Protein AF-A0A2V9K8D9-F1 (afdb_monomer_lite)

Foldseek 3Di:
DPQPVDLVSQLVVCCVPPVDDSVVSSVVVVVQVVDPDDDDDDDDDDDDDDDDDPVVVVVLVVVCVVVVHDSVVVVCVVVVVVD

Radius of gyration: 19.67 Å; chains: 1; bounding box: 34×28×55 Å

pLDDT: mean 89.38, std 11.03, range [40.16, 98.25]

Structure (mmCIF, N/CA/C/O backbone):
data_AF-A0A2V9K8D9-F1
#
_entry.id   AF-A0A2V9K8D9-F1
#
loop_
_atom_site.group_PDB
_atom_site.id
_atom_site.type_symbol
_atom_site.label_atom_id
_atom_site.label_alt_id
_atom_site.label_comp_id
_atom_site.label_asym_id
_atom_site.label_entity_id
_atom_site.label_seq_id
_atom_site.pdbx_PDB_ins_code
_atom_site.Cartn_x
_atom_site.Cartn_y
_atom_site.Cartn_z
_atom_site.occupancy
_atom_site.B_iso_or_equiv
_atom_site.auth_seq_id
_atom_site.auth_comp_id
_atom_site.auth_asym_id
_atom_site.auth_atom_id
_atom_site.pdbx_PDB_model_num
ATOM 1 N N . MET A 1 1 ? 7.793 4.273 -32.660 1.00 40.16 1 MET A N 1
ATOM 2 C CA . MET A 1 1 ? 7.357 3.336 -31.600 1.00 40.16 1 MET A CA 1
ATOM 3 C C . MET A 1 1 ? 7.768 1.900 -31.954 1.00 40.16 1 MET A C 1
ATOM 5 O O . MET A 1 1 ? 6.907 1.108 -32.292 1.00 40.16 1 MET A O 1
ATOM 9 N N . ALA A 1 2 ? 9.064 1.554 -31.927 1.00 49.59 2 ALA A N 1
ATOM 10 C CA . ALA A 1 2 ? 9.525 0.219 -32.369 1.00 49.59 2 ALA A CA 1
ATOM 11 C C . ALA A 1 2 ? 10.625 -0.420 -31.490 1.00 49.59 2 ALA A C 1
ATOM 13 O O . ALA A 1 2 ? 11.079 -1.517 -31.780 1.00 49.59 2 ALA A O 1
ATOM 14 N N . ARG A 1 3 ? 11.061 0.229 -30.399 1.00 46.69 3 ARG A N 1
ATOM 15 C CA . ARG A 1 3 ? 12.187 -0.261 -29.572 1.00 46.69 3 ARG A CA 1
ATOM 16 C C . ARG A 1 3 ? 11.771 -1.210 -28.428 1.00 46.69 3 ARG A C 1
ATOM 18 O O . ARG A 1 3 ? 12.619 -1.755 -27.744 1.00 46.69 3 ARG A O 1
ATOM 25 N N . LEU A 1 4 ? 10.472 -1.428 -28.201 1.00 52.75 4 LEU A N 1
ATOM 26 C CA . LEU A 1 4 ? 9.975 -2.200 -27.044 1.00 52.75 4 LEU A CA 1
ATOM 27 C C . LEU A 1 4 ? 9.793 -3.707 -27.309 1.00 52.75 4 LEU A C 1
ATOM 29 O O . LEU A 1 4 ? 9.436 -4.445 -26.391 1.00 52.75 4 LEU A O 1
ATOM 33 N N . GLU A 1 5 ? 10.041 -4.192 -28.529 1.00 61.97 5 GLU A N 1
ATOM 34 C CA . GLU A 1 5 ? 9.921 -5.628 -28.831 1.00 61.97 5 GLU A CA 1
ATOM 35 C C . GLU A 1 5 ? 11.157 -6.434 -28.398 1.00 61.97 5 GLU A C 1
ATOM 37 O O . GLU A 1 5 ? 11.055 -7.625 -28.072 1.00 61.97 5 GLU A O 1
ATOM 42 N N . HIS A 1 6 ? 12.316 -5.775 -28.313 1.00 80.44 6 HIS A N 1
ATOM 43 C CA . HIS A 1 6 ? 13.574 -6.403 -27.939 1.00 80.44 6 HIS A CA 1
ATOM 44 C C . HIS A 1 6 ? 13.722 -6.455 -26.410 1.00 80.44 6 HIS A C 1
ATOM 46 O O . HIS A 1 6 ? 13.775 -5.437 -25.721 1.00 80.44 6 HIS A O 1
ATOM 52 N N . LEU A 1 7 ? 13.750 -7.673 -25.860 1.00 81.75 7 LEU A N 1
ATOM 53 C CA . LEU A 1 7 ? 13.793 -7.905 -24.413 1.00 81.75 7 LEU A CA 1
ATOM 54 C C . LEU A 1 7 ? 15.044 -7.295 -23.736 1.00 81.75 7 LEU A C 1
ATOM 56 O O . LEU A 1 7 ? 14.879 -6.742 -22.653 1.00 81.75 7 LEU A O 1
ATOM 60 N N . PRO A 1 8 ? 16.252 -7.341 -24.332 1.00 88.00 8 PRO A N 1
ATOM 61 C CA . PRO A 1 8 ? 17.430 -6.644 -23.804 1.00 88.00 8 PRO A CA 1
ATOM 62 C C . PRO A 1 8 ? 17.249 -5.129 -23.641 1.00 88.00 8 PRO A C 1
ATOM 64 O O . PRO A 1 8 ? 17.508 -4.610 -22.560 1.00 88.00 8 PRO A O 1
ATOM 67 N N . ASP A 1 9 ? 16.714 -4.438 -24.648 1.00 90.56 9 ASP A N 1
ATOM 68 C CA . ASP A 1 9 ? 16.503 -2.983 -24.608 1.00 90.56 9 ASP A CA 1
ATOM 69 C C . ASP A 1 9 ? 15.508 -2.603 -23.500 1.00 90.56 9 ASP A C 1
ATOM 71 O O . ASP A 1 9 ? 15.693 -1.629 -22.769 1.00 90.56 9 ASP A O 1
ATOM 75 N N . ALA A 1 10 ? 14.454 -3.410 -23.333 1.00 90.19 10 ALA A N 1
ATOM 76 C CA . ALA A 1 10 ? 13.493 -3.242 -22.249 1.00 90.19 10 ALA A CA 1
ATOM 77 C C . ALA A 1 10 ? 14.120 -3.507 -20.866 1.00 90.19 10 ALA A C 1
ATOM 79 O O . ALA A 1 10 ? 13.761 -2.839 -19.896 1.00 90.19 10 ALA A O 1
ATOM 80 N N . VAL A 1 11 ? 15.062 -4.456 -20.762 1.00 93.44 11 VAL A N 1
ATOM 81 C CA . VAL A 1 11 ? 15.810 -4.729 -19.523 1.00 93.44 11 VAL A CA 1
ATOM 82 C C . VAL A 1 11 ? 16.692 -3.542 -19.156 1.00 93.44 11 VAL A C 1
ATOM 84 O O . VAL A 1 11 ? 16.623 -3.092 -18.017 1.00 93.44 11 VAL A O 1
ATOM 87 N N . GLU A 1 12 ? 17.477 -3.015 -20.098 1.00 93.56 12 GLU A N 1
ATOM 88 C CA . GLU A 1 12 ? 18.334 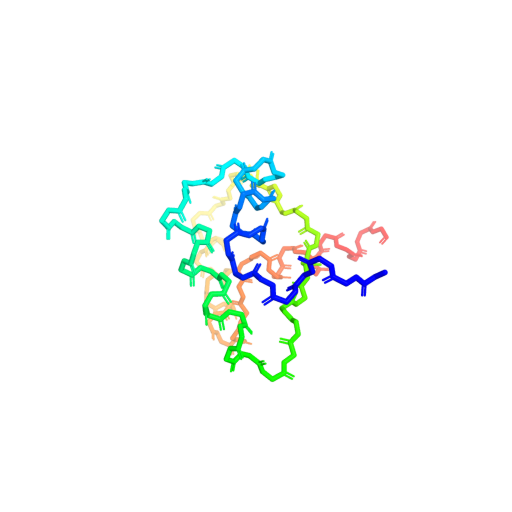-1.846 -19.859 1.00 93.56 12 GLU A CA 1
ATOM 89 C C . GLU A 1 12 ? 17.516 -0.640 -19.399 1.00 93.56 12 GLU A C 1
ATOM 91 O O . GLU A 1 12 ? 17.852 -0.004 -18.399 1.00 93.56 12 GLU A O 1
ATOM 96 N N . ARG A 1 13 ? 16.388 -0.384 -20.069 1.00 92.69 13 ARG A N 1
ATOM 97 C CA . ARG A 1 13 ? 15.470 0.695 -19.699 1.00 92.69 13 ARG A CA 1
ATOM 98 C C . ARG A 1 13 ? 14.921 0.525 -18.282 1.00 92.69 13 ARG A C 1
ATOM 100 O O . ARG A 1 13 ? 14.917 1.471 -17.505 1.00 92.69 13 ARG A O 1
ATOM 107 N N . MET A 1 14 ? 14.496 -0.686 -17.923 1.00 92.75 14 MET A N 1
ATOM 108 C CA . MET A 1 14 ? 13.937 -0.969 -16.600 1.00 92.75 14 MET A CA 1
ATOM 109 C C . MET A 1 14 ? 14.981 -0.857 -15.478 1.00 92.75 14 MET A C 1
ATOM 111 O O . MET A 1 14 ? 14.640 -0.451 -14.371 1.00 92.75 14 MET A O 1
ATOM 115 N N . VAL A 1 15 ? 16.244 -1.195 -15.747 1.00 94.81 15 VAL A N 1
ATOM 116 C CA . VAL A 1 15 ? 17.344 -0.997 -14.788 1.00 94.81 15 VAL A CA 1
ATOM 117 C C . VAL A 1 15 ? 17.569 0.496 -14.528 1.00 94.81 15 VAL A C 1
ATOM 119 O O . VAL A 1 15 ? 17.697 0.889 -13.374 1.00 94.81 15 VAL A O 1
ATOM 122 N N . GLN A 1 16 ? 17.566 1.322 -15.581 1.00 93.56 16 GLN A N 1
ATOM 123 C CA . GLN A 1 16 ? 17.752 2.776 -15.475 1.00 93.56 16 GLN A CA 1
ATOM 124 C C . GLN A 1 16 ? 16.585 3.470 -14.763 1.00 93.56 16 GLN A C 1
ATOM 126 O O . GLN A 1 16 ? 16.807 4.325 -13.911 1.00 93.56 16 GLN A O 1
ATOM 131 N N . ASP A 1 17 ? 15.351 3.097 -15.107 1.00 93.31 17 ASP A N 1
ATOM 132 C CA . ASP A 1 17 ? 14.154 3.821 -14.671 1.00 93.31 17 ASP A CA 1
ATOM 133 C C . ASP A 1 17 ? 13.640 3.358 -13.288 1.00 93.31 17 ASP A C 1
ATOM 135 O O . ASP A 1 17 ? 12.857 4.071 -12.662 1.00 93.31 17 ASP A O 1
ATOM 139 N N . CYS A 1 18 ? 14.010 2.159 -12.812 1.00 87.25 18 CYS A N 1
ATOM 140 C CA . CYS A 1 18 ? 13.379 1.538 -11.633 1.00 87.25 18 CYS A CA 1
ATOM 141 C C . CYS A 1 18 ? 14.341 1.041 -10.541 1.00 87.25 18 CYS A C 1
ATOM 143 O O . CYS A 1 18 ? 13.869 0.395 -9.606 1.00 87.25 18 CYS A O 1
ATOM 145 N N . ASP A 1 19 ? 15.649 1.296 -10.649 1.00 90.00 19 ASP A N 1
ATOM 146 C CA . ASP A 1 19 ? 16.666 0.879 -9.660 1.00 90.00 19 ASP A CA 1
ATOM 147 C C . ASP A 1 19 ? 16.578 -0.619 -9.283 1.00 90.00 19 ASP A C 1
ATOM 149 O O . ASP A 1 19 ? 16.647 -1.036 -8.126 1.00 90.00 19 ASP A O 1
ATOM 153 N N . VAL A 1 20 ? 16.356 -1.468 -10.294 1.00 93.25 20 VAL A N 1
ATOM 154 C CA . VAL A 1 20 ? 16.308 -2.930 -10.151 1.00 93.25 20 VAL A CA 1
ATOM 155 C C . VAL A 1 20 ? 17.507 -3.572 -10.830 1.00 93.25 20 VAL A C 1
ATOM 157 O O . VAL A 1 20 ? 18.000 -3.099 -11.850 1.00 93.25 20 VAL A O 1
ATOM 160 N N . SER A 1 21 ? 17.952 -4.720 -10.320 1.00 96.12 21 SER A N 1
ATOM 161 C CA . SER A 1 21 ? 19.036 -5.463 -10.973 1.00 96.12 21 SER A CA 1
ATOM 162 C C . SER A 1 21 ? 18.621 -5.981 -12.364 1.00 96.12 21 SER A C 1
ATOM 164 O O . SER A 1 21 ? 17.453 -6.341 -12.559 1.00 96.12 21 SER A O 1
ATOM 166 N N . PRO A 1 22 ? 19.563 -6.171 -13.310 1.00 95.44 22 PRO A N 1
ATOM 167 C CA . PRO A 1 22 ? 19.266 -6.742 -14.629 1.00 95.44 22 PRO A CA 1
ATOM 168 C C . PRO A 1 22 ? 18.537 -8.093 -14.560 1.00 95.44 22 PRO A C 1
ATOM 170 O O . PRO A 1 22 ? 17.630 -8.376 -15.344 1.00 95.44 22 PRO A O 1
ATOM 173 N N . ARG A 1 23 ? 18.870 -8.922 -13.560 1.00 95.81 23 ARG A N 1
ATOM 174 C CA . ARG A 1 23 ? 18.201 -10.210 -13.320 1.00 95.81 23 ARG A CA 1
ATOM 175 C C . ARG A 1 23 ? 16.741 -10.031 -12.897 1.00 95.81 23 ARG A C 1
ATOM 177 O O . ARG A 1 23 ? 15.886 -10.803 -13.336 1.00 95.81 23 ARG A O 1
ATOM 184 N N . GLN A 1 24 ? 16.449 -9.048 -12.043 1.00 96.25 24 GLN A N 1
ATOM 185 C CA . GLN A 1 24 ? 15.078 -8.713 -11.644 1.00 96.25 24 GLN A CA 1
ATOM 186 C C . GLN A 1 24 ? 14.295 -8.129 -12.819 1.00 96.25 24 GLN A C 1
ATOM 188 O O . GLN A 1 24 ? 13.191 -8.604 -13.076 1.00 96.25 24 GLN A O 1
ATOM 193 N N . ALA A 1 25 ? 14.886 -7.195 -13.569 1.00 94.75 25 ALA A N 1
ATOM 194 C CA . ALA A 1 25 ? 14.2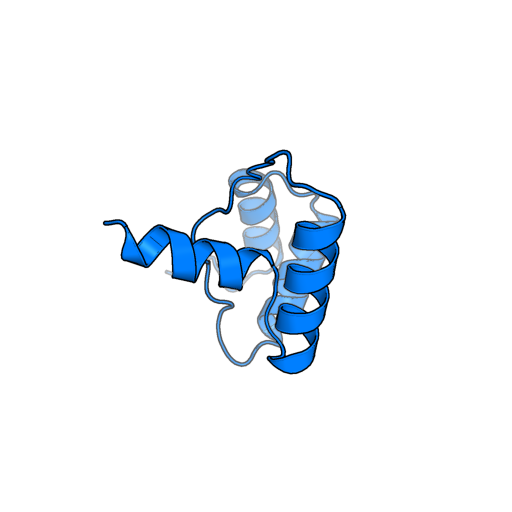81 -6.606 -14.760 1.00 94.75 25 ALA A CA 1
ATOM 195 C C . ALA A 1 25 ? 13.899 -7.679 -15.792 1.00 94.75 25 ALA A C 1
ATOM 197 O O . ALA A 1 25 ? 12.735 -7.790 -16.180 1.00 94.75 25 ALA A O 1
ATOM 198 N N . TYR A 1 26 ? 14.836 -8.565 -16.143 1.00 94.62 26 TYR A N 1
ATOM 199 C CA . TYR A 1 26 ? 14.571 -9.682 -17.054 1.00 94.62 26 TYR A CA 1
ATOM 200 C C . TYR A 1 26 ? 13.446 -10.588 -16.541 1.00 94.62 26 TYR A C 1
ATOM 202 O O . TYR A 1 26 ? 12.543 -10.973 -17.290 1.00 94.62 26 TYR A O 1
ATOM 210 N N . ARG A 1 27 ? 13.464 -10.923 -15.243 1.00 94.56 27 ARG A N 1
ATOM 211 C CA . ARG A 1 27 ? 12.429 -11.758 -14.622 1.00 94.56 27 ARG A CA 1
ATOM 212 C C . ARG A 1 27 ? 11.050 -11.101 -14.697 1.00 94.56 27 ARG A C 1
ATOM 214 O O . ARG A 1 27 ? 10.088 -11.795 -15.025 1.00 94.56 27 ARG A O 1
ATOM 221 N N . TYR A 1 28 ? 10.949 -9.808 -14.401 1.00 92.81 28 TYR A N 1
ATOM 222 C CA . TYR A 1 28 ? 9.685 -9.073 -14.412 1.00 92.81 28 TYR A CA 1
ATOM 223 C C . TYR A 1 28 ? 9.140 -8.890 -15.824 1.00 92.81 28 TYR A C 1
ATOM 225 O O . TYR A 1 28 ? 7.976 -9.204 -16.049 1.00 92.81 28 TYR A O 1
ATOM 233 N N . LEU A 1 29 ? 9.973 -8.521 -16.797 1.00 92.00 29 LEU A N 1
ATOM 234 C CA . LEU A 1 29 ? 9.556 -8.402 -18.199 1.00 92.00 29 LEU A CA 1
ATOM 235 C C . LEU A 1 29 ? 9.104 -9.749 -18.779 1.00 92.00 29 LEU A C 1
ATOM 237 O O . LEU A 1 29 ? 8.081 -9.831 -19.462 1.00 92.00 29 LEU A O 1
ATOM 241 N N . ARG A 1 30 ? 9.803 -10.843 -18.443 1.00 92.12 30 ARG A N 1
ATOM 242 C CA . ARG A 1 30 ? 9.388 -12.200 -18.830 1.00 92.12 30 ARG A CA 1
ATOM 243 C C . ARG A 1 30 ? 8.055 -12.604 -18.197 1.00 92.12 30 ARG A C 1
ATOM 245 O O . ARG A 1 30 ? 7.277 -13.310 -18.834 1.00 92.12 30 ARG A O 1
ATOM 252 N N . HIS A 1 31 ? 7.792 -12.187 -16.959 1.00 91.19 31 HIS A N 1
ATOM 253 C CA . HIS A 1 31 ? 6.508 -12.427 -16.303 1.00 91.19 31 HIS A CA 1
ATOM 254 C C . HIS A 1 31 ? 5.395 -11.569 -16.918 1.00 91.19 31 HIS A C 1
ATOM 256 O O . HIS A 1 31 ? 4.311 -12.082 -17.178 1.00 91.19 31 HIS A O 1
ATOM 262 N N . ALA A 1 32 ? 5.668 -10.294 -17.200 1.00 89.75 32 ALA A N 1
ATOM 263 C CA . ALA A 1 32 ? 4.716 -9.357 -17.789 1.00 89.75 32 ALA A CA 1
ATOM 264 C C . ALA A 1 32 ? 4.201 -9.836 -19.154 1.00 89.75 32 ALA A C 1
ATOM 266 O O . ALA A 1 32 ? 3.004 -9.769 -19.403 1.00 89.75 32 ALA A O 1
ATOM 267 N N . ARG A 1 33 ? 5.065 -10.440 -19.986 1.00 88.25 33 ARG A N 1
ATOM 268 C CA . ARG A 1 33 ? 4.671 -11.065 -21.267 1.00 88.25 33 ARG A CA 1
ATOM 269 C C . ARG A 1 33 ? 3.623 -12.178 -21.140 1.00 88.25 33 ARG A C 1
ATOM 271 O O . ARG A 1 33 ? 2.977 -12.509 -22.124 1.00 88.25 33 ARG A O 1
ATOM 278 N N . ARG A 1 34 ? 3.478 -12.790 -19.961 1.00 89.81 34 ARG A N 1
ATOM 279 C CA . ARG A 1 34 ? 2.490 -13.855 -19.700 1.00 89.81 34 ARG A CA 1
ATOM 280 C C . ARG A 1 34 ? 1.171 -13.315 -19.156 1.00 89.81 34 ARG A C 1
ATOM 282 O O . ARG A 1 34 ? 0.217 -14.077 -19.014 1.00 89.81 34 ARG A O 1
ATOM 289 N N . LEU A 1 35 ? 1.121 -12.034 -18.798 1.00 88.50 35 LEU A N 1
ATOM 290 C CA . LEU A 1 35 ? -0.089 -11.411 -18.291 1.00 88.50 35 LEU A CA 1
ATOM 291 C C . LEU A 1 35 ? -1.017 -11.080 -19.457 1.00 88.50 35 LEU A C 1
ATOM 293 O O . LEU A 1 35 ? -0.582 -10.599 -20.498 1.00 88.50 35 LEU A O 1
ATOM 297 N N . LYS A 1 36 ? -2.316 -11.317 -19.263 1.00 88.25 36 LYS A N 1
ATOM 298 C CA . LYS A 1 36 ? -3.348 -10.979 -20.255 1.00 88.25 36 LYS A CA 1
ATOM 299 C C . LYS A 1 36 ? -3.547 -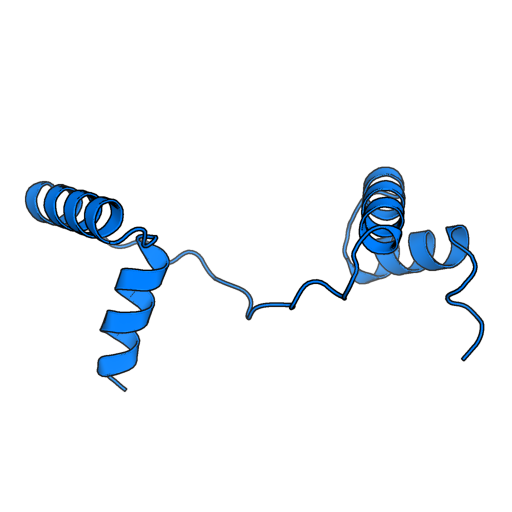9.465 -20.407 1.00 88.25 36 LYS A C 1
ATOM 301 O O . LYS A 1 36 ? -4.113 -9.026 -21.398 1.00 88.25 36 LYS A O 1
ATOM 306 N N . ALA A 1 37 ? -3.114 -8.691 -19.413 1.00 86.12 37 ALA A N 1
ATOM 307 C CA . ALA A 1 37 ? -3.211 -7.240 -19.368 1.00 86.12 37 ALA A CA 1
ATOM 308 C C . ALA A 1 37 ? -2.099 -6.659 -18.471 1.00 86.12 37 ALA A C 1
ATOM 310 O O . ALA A 1 37 ? -1.574 -7.383 -17.614 1.00 86.12 37 ALA A O 1
ATOM 311 N N . PRO A 1 38 ? -1.747 -5.370 -18.631 1.00 84.56 38 PRO A N 1
ATOM 312 C CA . PRO A 1 38 ? -0.854 -4.672 -17.710 1.00 84.56 38 PRO A CA 1
ATOM 313 C C . PRO A 1 38 ? -1.352 -4.735 -16.260 1.00 84.56 38 PRO A C 1
ATOM 315 O O . PRO A 1 38 ? -2.555 -4.680 -16.002 1.00 84.56 38 PRO A O 1
ATOM 318 N N . VAL A 1 39 ? -0.423 -4.821 -15.306 1.00 83.75 39 VAL A N 1
ATOM 319 C CA . VAL A 1 39 ? -0.757 -4.696 -13.879 1.00 83.75 39 VAL A CA 1
ATOM 320 C C . VAL A 1 39 ? -1.084 -3.227 -13.592 1.00 83.75 39 VAL A C 1
ATOM 322 O O . VAL A 1 39 ? -0.277 -2.367 -13.951 1.00 83.75 39 VAL A O 1
ATOM 325 N N . PRO A 1 40 ? -2.222 -2.909 -12.950 1.00 83.31 40 PRO A N 1
ATOM 326 C CA . PRO A 1 40 ? -2.543 -1.535 -12.592 1.00 83.31 40 PRO A CA 1
ATOM 327 C C . PRO A 1 40 ? -1.508 -0.986 -11.604 1.00 83.31 40 PRO A C 1
ATOM 329 O O . PRO A 1 40 ? -1.267 -1.570 -10.544 1.00 83.31 40 PRO A O 1
ATOM 332 N N . VAL A 1 41 ? -0.909 0.155 -11.947 1.00 81.56 41 VAL A N 1
ATOM 333 C CA . VAL A 1 41 ? -0.027 0.896 -11.043 1.00 81.56 41 VAL A CA 1
ATOM 334 C C . VAL A 1 41 ? -0.916 1.636 -10.049 1.00 81.56 41 VAL A C 1
ATOM 336 O O . VAL A 1 41 ? -1.604 2.586 -10.408 1.00 81.56 41 VAL A O 1
ATOM 339 N N . SER A 1 42 ? -0.958 1.147 -8.811 1.00 79.38 42 SER A N 1
ATOM 340 C CA . SER A 1 42 ? -1.658 1.836 -7.724 1.00 79.38 42 SER A CA 1
ATOM 341 C C . SER A 1 42 ? -0.844 3.034 -7.246 1.00 79.38 42 SER A C 1
ATOM 343 O O . SER A 1 42 ? 0.383 3.031 -7.354 1.00 79.38 42 SER A O 1
ATOM 345 N N . GLU A 1 43 ? -1.524 4.022 -6.667 1.00 84.00 43 GLU A N 1
ATOM 346 C CA . GLU A 1 43 ? -0.868 5.111 -5.946 1.00 84.00 43 GLU A CA 1
ATOM 347 C C . GLU A 1 43 ? 0.132 4.554 -4.923 1.00 84.00 43 GLU A C 1
ATOM 349 O O . GLU A 1 43 ? -0.140 3.562 -4.229 1.00 84.00 43 GLU A O 1
ATOM 354 N N . ALA A 1 44 ? 1.312 5.175 -4.862 1.00 84.62 44 ALA A N 1
ATOM 355 C CA . ALA A 1 44 ? 2.364 4.766 -3.950 1.00 84.62 44 ALA A CA 1
ATOM 356 C C . ALA A 1 44 ? 1.865 4.875 -2.503 1.00 84.62 44 ALA A C 1
ATOM 358 O O . ALA A 1 44 ? 1.489 5.944 -2.030 1.00 84.62 44 ALA A O 1
ATOM 359 N N . LYS A 1 45 ? 1.869 3.751 -1.783 1.00 85.69 45 LYS A N 1
ATOM 360 C CA . LYS A 1 45 ? 1.442 3.712 -0.382 1.00 85.69 45 LYS A CA 1
ATOM 361 C C . LYS A 1 45 ? 2.628 4.015 0.524 1.00 85.69 45 LYS A C 1
ATOM 363 O O . LYS A 1 45 ? 3.653 3.343 0.443 1.00 85.69 45 LYS A O 1
ATOM 368 N N . VAL A 1 46 ? 2.456 4.969 1.434 1.00 87.75 46 VAL A N 1
ATOM 369 C CA . VAL A 1 46 ? 3.409 5.230 2.521 1.00 87.75 46 VAL A CA 1
ATOM 370 C C . VAL A 1 46 ? 2.939 4.514 3.786 1.00 87.75 46 VAL A C 1
ATOM 372 O O . VAL A 1 46 ? 1.745 4.481 4.092 1.00 87.75 46 VAL A O 1
ATOM 375 N N . ALA A 1 47 ? 3.873 3.921 4.531 1.00 89.31 47 ALA A N 1
ATOM 376 C CA . ALA A 1 47 ? 3.562 3.320 5.821 1.00 89.31 47 ALA A CA 1
ATOM 377 C C . ALA A 1 47 ? 3.202 4.411 6.841 1.00 89.31 47 ALA A C 1
ATOM 379 O O . ALA A 1 47 ? 4.023 5.261 7.178 1.00 89.31 47 ALA A O 1
ATOM 380 N N . PHE A 1 48 ? 1.982 4.350 7.368 1.00 85.06 48 PHE A N 1
ATOM 381 C CA . PHE A 1 48 ? 1.497 5.220 8.434 1.00 85.06 48 PHE A CA 1
ATOM 382 C C . PHE A 1 48 ? 1.234 4.376 9.684 1.00 85.06 48 PHE A C 1
ATOM 384 O O . PHE A 1 48 ? 0.361 3.507 9.682 1.00 85.06 48 PHE A O 1
ATOM 391 N N . THR A 1 49 ? 2.022 4.590 10.743 1.00 93.06 49 THR A N 1
ATOM 392 C CA . THR A 1 49 ? 1.944 3.791 11.977 1.00 93.06 49 THR A CA 1
ATOM 393 C C . THR A 1 49 ? 1.351 4.611 13.111 1.00 93.06 49 THR A C 1
ATOM 395 O O . THR A 1 49 ? 1.837 5.695 13.419 1.00 93.06 49 THR A O 1
ATOM 398 N N . VAL A 1 50 ? 0.338 4.060 13.779 1.00 91.81 50 VAL A N 1
ATOM 399 C CA . VAL A 1 50 ? -0.319 4.673 14.939 1.00 91.81 50 VAL A CA 1
ATOM 400 C C . VAL A 1 50 ? -0.327 3.721 16.128 1.00 91.81 50 VAL A C 1
ATOM 402 O O . VAL A 1 50 ? -0.370 2.500 15.969 1.00 91.81 50 VAL A O 1
ATOM 405 N N . LYS A 1 51 ? -0.311 4.281 17.341 1.00 96.44 51 LYS A N 1
ATOM 406 C CA . LYS A 1 51 ? -0.512 3.511 18.574 1.00 96.44 51 LYS A CA 1
ATOM 407 C C . LYS A 1 51 ? -2.005 3.376 18.849 1.00 96.44 51 LYS A C 1
ATOM 409 O O . LYS A 1 51 ? -2.714 4.374 18.901 1.00 96.44 51 LYS A O 1
ATOM 414 N N . LEU A 1 52 ? -2.462 2.147 19.067 1.00 94.56 52 LEU A N 1
ATOM 415 C CA . LEU A 1 52 ? -3.845 1.816 19.408 1.00 94.56 52 LEU A CA 1
ATOM 416 C C . LEU A 1 52 ? -3.864 0.880 20.618 1.00 94.56 52 LEU A C 1
ATOM 418 O O . LEU A 1 52 ? -2.895 0.161 20.874 1.00 94.56 52 LEU A O 1
ATOM 422 N N . SER A 1 53 ? -4.977 0.851 21.352 1.00 98.00 53 SER A N 1
ATOM 423 C CA . SER A 1 53 ? -5.141 -0.109 22.446 1.00 98.00 53 SER A CA 1
ATOM 424 C C . SER A 1 53 ? -5.151 -1.549 21.916 1.00 98.00 53 SER A C 1
ATOM 426 O O . SER A 1 53 ? -5.645 -1.826 20.818 1.00 98.00 53 SER A O 1
ATOM 428 N N . ARG A 1 54 ? -4.646 -2.502 22.711 1.00 97.94 54 ARG A N 1
ATOM 429 C CA . ARG A 1 54 ? -4.613 -3.931 22.343 1.00 97.94 54 ARG A CA 1
ATOM 430 C C . ARG A 1 54 ? -5.997 -4.456 21.950 1.00 97.94 54 ARG A C 1
ATOM 432 O O . ARG A 1 54 ? -6.126 -5.173 20.960 1.00 97.94 54 ARG A O 1
ATOM 439 N N . THR A 1 55 ? -7.026 -4.069 22.701 1.00 98.25 55 THR A N 1
ATOM 440 C CA . THR A 1 55 ? -8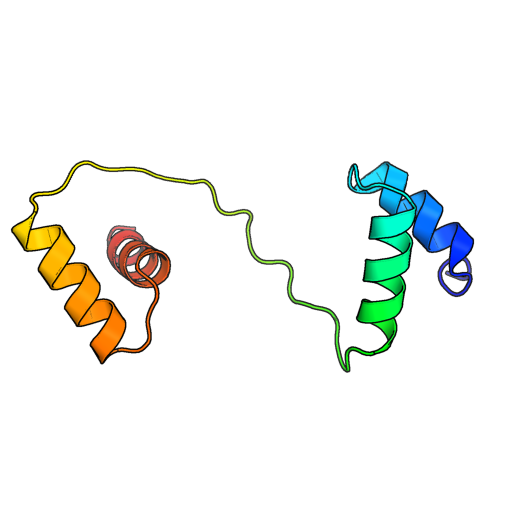.421 -4.449 22.441 1.00 98.25 55 THR A CA 1
ATOM 441 C C . THR A 1 55 ? -8.897 -3.943 21.082 1.00 98.25 55 THR A C 1
ATOM 443 O O . THR A 1 55 ? -9.531 -4.691 20.339 1.00 98.25 55 THR A O 1
ATOM 446 N N . LEU A 1 56 ? -8.556 -2.702 20.723 1.00 96.44 56 LEU A N 1
ATOM 447 C CA . LEU A 1 56 ? -8.924 -2.128 19.431 1.00 96.44 56 LEU A CA 1
ATOM 448 C C . LEU A 1 56 ? -8.204 -2.831 18.274 1.00 96.44 56 LEU A C 1
ATOM 450 O O . LEU A 1 56 ? -8.843 -3.181 17.286 1.00 96.44 56 LEU A O 1
ATOM 454 N N . VAL A 1 57 ? -6.907 -3.123 18.421 1.00 96.38 57 VAL A N 1
ATOM 455 C CA . VAL A 1 57 ? -6.147 -3.893 17.421 1.00 96.38 57 VAL A CA 1
ATOM 456 C C . VAL A 1 57 ? -6.760 -5.278 17.202 1.00 96.38 57 VAL A C 1
ATOM 458 O O . VAL A 1 57 ? -6.883 -5.720 16.060 1.00 96.38 57 VAL A O 1
ATOM 461 N N . HIS A 1 58 ? -7.175 -5.962 18.271 1.00 97.56 58 HIS A N 1
ATOM 462 C CA . HIS A 1 58 ? -7.807 -7.276 18.154 1.00 97.56 58 HIS A CA 1
ATOM 463 C C . HIS A 1 58 ? -9.135 -7.206 17.389 1.00 97.56 58 HIS A C 1
ATOM 465 O O . HIS A 1 58 ? -9.326 -7.950 16.428 1.00 97.56 58 HIS A O 1
ATOM 471 N N . ARG A 1 59 ? -10.006 -6.253 17.749 1.00 96.81 59 ARG A N 1
ATOM 472 C CA . ARG A 1 59 ? -11.290 -6.033 17.064 1.00 96.81 59 ARG A CA 1
ATOM 473 C C . ARG A 1 59 ? -11.104 -5.690 15.586 1.00 96.81 59 ARG A C 1
ATOM 475 O O . ARG A 1 59 ? -11.799 -6.252 14.745 1.00 96.81 59 ARG A O 1
ATOM 482 N N . LEU A 1 60 ? -10.136 -4.831 15.256 1.00 95.38 60 LEU A N 1
ATOM 483 C CA . LEU A 1 60 ? -9.811 -4.484 13.868 1.00 95.38 60 LEU A CA 1
ATOM 484 C C . LEU A 1 60 ? -9.385 -5.712 13.057 1.00 95.38 60 LEU A C 1
ATOM 486 O O . LEU A 1 60 ? -9.848 -5.893 11.934 1.00 95.38 60 LEU A O 1
ATOM 490 N N . ARG A 1 61 ? -8.546 -6.584 13.629 1.00 96.19 61 ARG A N 1
ATOM 491 C CA . ARG A 1 61 ? -8.113 -7.824 12.966 1.00 96.19 61 ARG A CA 1
ATOM 492 C C . ARG A 1 61 ? -9.262 -8.813 12.765 1.00 96.19 61 ARG A C 1
ATOM 494 O O . ARG A 1 61 ? -9.350 -9.412 11.698 1.00 96.19 61 ARG A O 1
ATOM 501 N N . GLN A 1 62 ? -10.149 -8.965 13.749 1.00 97.62 62 GLN A N 1
ATOM 502 C CA . GLN A 1 62 ? -11.341 -9.814 13.615 1.00 97.62 62 GLN A CA 1
ATOM 503 C C . GLN A 1 62 ? -12.285 -9.288 12.530 1.00 97.62 62 GLN A C 1
ATOM 505 O O . GLN A 1 62 ? -12.734 -10.052 11.677 1.00 97.62 62 GLN A O 1
ATOM 510 N N . TYR A 1 63 ? -12.533 -7.976 12.519 1.00 96.50 63 TYR A N 1
ATOM 511 C CA . TYR A 1 63 ? -13.348 -7.334 11.492 1.00 96.50 63 TYR A CA 1
ATOM 512 C C . TYR A 1 63 ? -12.753 -7.542 10.092 1.00 96.50 63 TYR A C 1
ATOM 514 O O . TYR A 1 63 ? -13.456 -8.010 9.197 1.00 96.50 63 TYR A O 1
ATOM 522 N N . ALA A 1 64 ? -11.451 -7.290 9.930 1.00 97.00 64 ALA A N 1
ATOM 523 C CA . ALA A 1 64 ? -10.704 -7.523 8.695 1.00 97.00 64 ALA A CA 1
ATOM 524 C C . ALA A 1 64 ? -10.872 -8.955 8.173 1.00 97.00 64 ALA A C 1
ATOM 526 O O . ALA A 1 64 ? -11.285 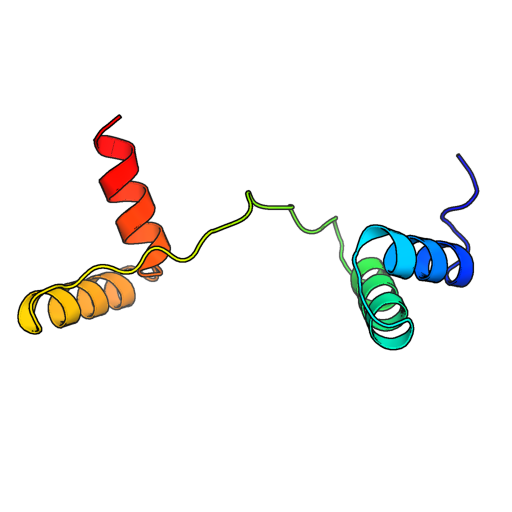-9.150 7.030 1.00 97.00 64 ALA A O 1
ATOM 527 N N . ALA A 1 65 ? -10.647 -9.948 9.037 1.00 97.25 65 ALA A N 1
ATOM 528 C CA . ALA A 1 65 ? -10.790 -11.356 8.684 1.00 97.25 65 ALA A CA 1
ATOM 529 C C . ALA A 1 65 ? -12.226 -11.703 8.261 1.00 97.25 65 ALA A C 1
ATOM 531 O O . ALA A 1 65 ? -12.423 -12.300 7.207 1.00 97.25 65 ALA A O 1
ATOM 532 N N . SER A 1 66 ? -13.234 -11.273 9.030 1.00 97.56 66 SER A N 1
ATOM 533 C CA . SER A 1 66 ? -14.646 -11.561 8.723 1.00 97.56 66 SER A CA 1
ATOM 534 C C . SER A 1 66 ? -15.140 -10.951 7.406 1.00 97.56 66 SER A C 1
ATOM 536 O O . SER A 1 66 ? -16.102 -11.444 6.823 1.00 97.56 66 SER A O 1
ATOM 538 N N . ARG A 1 67 ? -14.501 -9.872 6.939 1.00 95.62 67 ARG A N 1
ATOM 539 C CA . ARG A 1 67 ? -14.882 -9.139 5.723 1.00 95.62 67 ARG A CA 1
ATOM 540 C C . ARG A 1 67 ? -13.953 -9.404 4.537 1.00 95.62 67 ARG A C 1
ATOM 542 O O . ARG A 1 67 ? -14.209 -8.867 3.465 1.00 95.62 67 ARG A O 1
ATOM 549 N N . GLY A 1 68 ? -12.882 -10.180 4.721 1.00 96.44 68 GLY A N 1
ATOM 550 C CA . GLY A 1 68 ? -11.856 -10.387 3.696 1.00 96.44 68 GLY A CA 1
ATOM 551 C C . GLY A 1 68 ? -11.123 -9.099 3.301 1.00 96.44 68 GLY A C 1
ATOM 552 O O . GLY A 1 68 ? -10.735 -8.952 2.147 1.00 96.44 68 GLY A O 1
ATOM 553 N N . LEU A 1 69 ? -10.971 -8.151 4.232 1.00 96.38 69 LEU A N 1
ATOM 554 C CA . LEU A 1 69 ? -10.319 -6.857 3.994 1.00 96.38 69 LEU A CA 1
ATOM 555 C C . LEU A 1 69 ? -8.945 -6.805 4.657 1.00 96.38 69 LEU A C 1
ATOM 557 O O . LEU A 1 69 ? -8.730 -7.404 5.709 1.00 96.38 69 LEU A O 1
ATOM 561 N N . THR A 1 70 ? -8.028 -6.018 4.099 1.00 94.75 70 THR A N 1
ATOM 562 C CA . THR A 1 70 ? -6.781 -5.666 4.790 1.00 94.75 70 THR A CA 1
ATOM 563 C C . THR A 1 70 ? -7.006 -4.547 5.814 1.00 94.75 70 THR A C 1
ATOM 565 O O . THR A 1 70 ? -7.931 -3.740 5.698 1.00 94.75 70 THR A O 1
ATOM 568 N N . LEU A 1 71 ? -6.124 -4.448 6.819 1.00 94.00 71 LEU A N 1
ATOM 569 C CA . LEU A 1 71 ? -6.147 -3.323 7.768 1.00 94.00 71 LEU A CA 1
ATOM 570 C C . LEU A 1 71 ? -5.978 -1.977 7.050 1.00 94.00 71 LEU A C 1
ATOM 572 O O . LEU A 1 71 ? -6.650 -1.013 7.404 1.00 94.00 71 LEU A O 1
ATOM 576 N N . SER A 1 72 ? -5.128 -1.926 6.020 1.00 92.38 72 SER A N 1
ATOM 577 C CA . SER A 1 72 ? -4.946 -0.729 5.200 1.00 92.38 72 SER A CA 1
ATOM 578 C C . SER A 1 72 ? -6.235 -0.320 4.491 1.00 92.38 72 SER A C 1
ATOM 580 O O . SER A 1 72 ? -6.564 0.854 4.521 1.00 92.38 72 SER A O 1
ATOM 582 N N . GLU A 1 73 ? -7.008 -1.250 3.920 1.00 93.75 73 GLU A N 1
ATOM 583 C CA . GLU A 1 73 ? -8.295 -0.914 3.286 1.00 93.75 73 GLU A CA 1
ATOM 584 C C . GLU A 1 73 ? -9.332 -0.399 4.2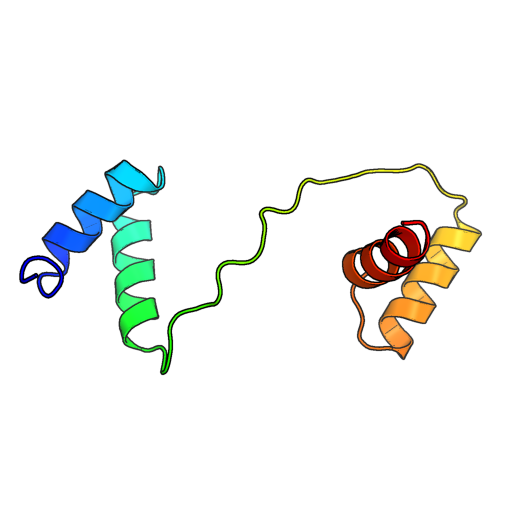77 1.00 93.75 73 GLU A C 1
ATOM 586 O O . GLU A 1 73 ? -10.066 0.533 3.958 1.00 93.75 73 GLU A O 1
ATOM 591 N N . ILE A 1 74 ? -9.392 -0.979 5.477 1.00 94.69 74 ILE A N 1
ATOM 592 C CA . ILE A 1 74 ? -10.290 -0.492 6.531 1.00 94.69 74 ILE A CA 1
ATOM 593 C C . ILE A 1 74 ? -9.926 0.945 6.905 1.00 94.69 74 ILE A C 1
ATOM 595 O O . ILE A 1 74 ? -10.806 1.802 6.962 1.00 94.69 74 ILE A O 1
ATOM 599 N N . VAL A 1 75 ? -8.636 1.211 7.129 1.00 92.44 75 VAL A N 1
ATOM 600 C CA . VAL A 1 75 ? -8.148 2.550 7.481 1.00 92.44 75 VAL A CA 1
ATOM 601 C C . VAL A 1 75 ? -8.384 3.531 6.337 1.00 92.44 75 VAL A C 1
ATOM 603 O O . VAL A 1 75 ? -8.924 4.600 6.591 1.00 92.44 75 VAL A O 1
ATOM 606 N N . SER A 1 76 ? -8.064 3.169 5.091 1.00 91.69 76 SER A N 1
ATOM 607 C CA . SER A 1 76 ? -8.319 4.017 3.923 1.00 91.69 76 SER A CA 1
ATOM 608 C C . SER A 1 76 ? -9.796 4.384 3.817 1.00 91.69 76 SER A C 1
ATOM 610 O O . SER A 1 76 ? -10.109 5.561 3.731 1.00 91.69 76 SER A O 1
ATOM 612 N N . ARG A 1 77 ? -10.715 3.413 3.917 1.00 93.19 77 ARG A N 1
ATOM 613 C CA . ARG A 1 77 ? -12.160 3.692 3.871 1.00 93.19 77 ARG A CA 1
ATOM 614 C C . ARG A 1 77 ? -12.606 4.608 5.004 1.00 93.19 77 ARG A C 1
ATOM 616 O O . ARG A 1 77 ? -13.354 5.540 4.754 1.00 93.19 77 ARG A O 1
ATOM 623 N N . GLY A 1 78 ? -12.156 4.352 6.233 1.00 92.69 78 GLY A N 1
ATOM 624 C CA . GLY A 1 78 ? -12.523 5.178 7.384 1.00 92.69 78 GLY A CA 1
ATOM 625 C C . GLY A 1 78 ? -12.014 6.611 7.252 1.00 92.69 78 GLY A C 1
ATOM 626 O O . GLY A 1 78 ? -12.772 7.558 7.428 1.00 92.69 78 GLY A O 1
ATOM 627 N N . VAL A 1 79 ? -10.745 6.776 6.884 1.00 91.88 79 VAL A N 1
ATOM 628 C CA . VAL A 1 79 ? -10.113 8.092 6.743 1.00 91.88 79 VAL A CA 1
ATOM 629 C C . VAL A 1 79 ? -10.689 8.864 5.553 1.00 91.88 79 VAL A C 1
ATOM 631 O O . VAL A 1 79 ? -10.967 10.045 5.703 1.00 91.88 79 VAL A O 1
ATOM 634 N N . SER A 1 80 ? -10.978 8.206 4.427 1.00 91.81 80 SER A N 1
ATOM 635 C CA . SER A 1 80 ? -11.629 8.835 3.267 1.00 91.81 80 SER A CA 1
ATOM 636 C C . SER A 1 80 ? -13.057 9.312 3.528 1.00 91.81 80 SER A C 1
ATOM 638 O O . SER A 1 80 ? -13.582 10.060 2.722 1.00 91.81 80 SER A O 1
ATOM 640 N N . THR A 1 81 ? -13.719 8.896 4.613 1.00 93.81 81 THR A N 1
ATOM 641 C CA . THR A 1 81 ? -15.021 9.489 4.988 1.00 93.81 81 THR A CA 1
ATOM 642 C C . THR A 1 81 ? -14.888 10.811 5.741 1.00 93.81 81 THR A C 1
ATOM 644 O O . THR A 1 81 ? -15.894 11.465 5.996 1.00 93.81 81 THR A O 1
ATOM 647 N N . LEU A 1 82 ? -13.666 11.197 6.122 1.00 91.00 82 LEU A N 1
ATOM 648 C CA . LEU A 1 82 ? -13.397 12.429 6.864 1.00 91.00 82 LEU A CA 1
ATOM 649 C C . LEU A 1 82 ? -13.141 13.637 5.951 1.00 91.00 82 LEU A C 1
ATOM 651 O O . LEU A 1 82 ? -13.083 14.752 6.468 1.00 91.00 82 LEU A O 1
ATOM 655 N N . PHE A 1 83 ? -12.966 13.429 4.643 1.00 85.38 83 PHE A N 1
ATOM 656 C CA . PHE A 1 83 ? -12.725 14.475 3.648 1.00 85.38 83 PHE A CA 1
ATOM 657 C C . PHE A 1 83 ? -13.407 14.158 2.318 1.00 85.38 83 PHE A C 1
ATOM 659 O O . PHE A 1 83 ? -13.276 13.008 1.846 1.00 85.38 83 PHE A O 1
#

Sequence (83 aa):
MARLEHLPDAVERMVQDCDVSPRQAYRYLRHARRLKAPVPVSEAKVAFTVKLSRTLVHRLRQYAASRGLTLSEIVSRGVSTLF

Secondary structure (DSSP, 8-state):
--TTS-HHHHHHHHHHHH---HHHHHHHHHHHTTSSSPPP-PPPPPP------HHHHHHHHHHHHHHT--HHHHHHHHHHT--